Protein AF-A0A7J4R6X8-F1 (afdb_monomer)

Nearest PDB structures (foldseek):
  6pon-assembly1_B-2  TM=8.832E-01  e=8.893E-13  Streptococcus pneumoniae
  8s1u-assembly1_H  TM=9.230E-01  e=6.824E-12  Bacillus subtilis subsp. subtilis str. 168
  5h3x-assembly1_A  TM=8.930E-01  e=1.609E-11  Streptococcus suis
  8aaf-assembly1_a  TM=8.606E-01  e=4.238E-10  Saccharomyces cerevisiae
  3j92-assembly1_u  TM=8.844E-01  e=8.565E-08  Homo sapiens

Radius of gyration: 16.55 Å; Cα contacts (8 Å, |Δi|>4): 343; chains: 1; bounding box: 46×42×45 Å

Solvent-accessible surface area (backbone atoms only — not comparable to full-atom values): 9545 Å² total; per-residue (Å²): 130,85,79,58,50,48,37,67,54,43,59,50,49,33,57,62,55,46,74,50,48,69,17,24,30,70,49,49,39,48,78,41,99,56,30,41,36,37,35,33,41,36,92,98,49,79,63,35,35,39,36,36,36,54,11,24,48,72,51,79,41,78,72,86,71,92,67,63,90,71,71,42,73,65,22,48,51,45,38,75,71,42,49,67,14,32,31,70,43,53,44,59,54,80,58,41,44,32,38,39,38,33,31,38,47,101,90,48,47,34,32,43,37,37,26,26,39,86,89,36,43,42,32,38,25,41,71,86,39,31,21,67,40,47,73,59,77,46,78,56,97,92,50,63,46,42,62,79,34,64,70,73,78,77,86,82,68,87,41,80,88,78,57,50,74,69,62,48,67,75,73,109

pLDDT: mean 92.6, std 7.3, range [51.44, 98.62]

Structure (mmCIF, N/CA/C/O backbone):
data_AF-A0A7J4R6X8-F1
#
_entry.id   AF-A0A7J4R6X8-F1
#
loop_
_atom_site.group_PDB
_atom_site.id
_atom_site.type_symbol
_atom_site.label_atom_id
_atom_site.label_alt_id
_atom_site.label_comp_id
_atom_site.label_asym_id
_atom_site.label_entity_id
_atom_site.label_seq_id
_atom_site.pdbx_PDB_ins_code
_atom_site.Cartn_x
_atom_site.Cartn_y
_atom_site.Cartn_z
_atom_site.occupancy
_atom_site.B_iso_or_equiv
_atom_site.auth_seq_id
_atom_site.auth_comp_id
_atom_site.auth_asym_id
_atom_site.auth_atom_id
_atom_site.pdbx_PDB_model_num
ATOM 1 N N . MET A 1 1 ? 20.363 8.605 5.392 1.00 51.44 1 MET A N 1
ATOM 2 C CA . MET A 1 1 ? 19.242 7.631 5.385 1.00 51.44 1 MET A CA 1
ATOM 3 C C . MET A 1 1 ? 19.029 7.231 3.928 1.00 51.44 1 MET A C 1
ATOM 5 O O . MET A 1 1 ? 18.939 8.146 3.123 1.00 51.44 1 MET A O 1
ATOM 9 N N . ARG A 1 2 ? 19.064 5.937 3.562 1.00 53.69 2 ARG A N 1
ATOM 10 C CA . ARG A 1 2 ? 18.941 5.495 2.151 1.00 53.69 2 ARG A CA 1
ATOM 11 C C . ARG A 1 2 ? 17.658 6.045 1.511 1.00 53.69 2 ARG A C 1
ATOM 13 O O . ARG A 1 2 ? 16.611 6.038 2.155 1.00 53.69 2 ARG A O 1
ATOM 20 N N . GLU A 1 3 ? 17.750 6.520 0.269 1.00 65.44 3 GLU A N 1
ATOM 21 C CA . GLU A 1 3 ? 16.633 7.186 -0.420 1.00 65.44 3 GLU A CA 1
ATOM 22 C C . GLU A 1 3 ? 15.545 6.227 -0.922 1.00 65.44 3 GLU A C 1
ATOM 24 O O . GLU A 1 3 ? 14.393 6.641 -1.052 1.00 65.44 3 GLU A O 1
ATOM 29 N N . GLN A 1 4 ? 15.883 4.961 -1.196 1.00 74.12 4 GLN A N 1
ATOM 30 C CA . GLN A 1 4 ? 14.966 3.984 -1.791 1.00 74.12 4 GLN A CA 1
ATOM 31 C C . GLN A 1 4 ? 15.102 2.613 -1.125 1.00 74.12 4 GLN A C 1
ATOM 33 O O . GLN A 1 4 ? 16.217 2.152 -0.875 1.00 74.12 4 GLN A O 1
ATOM 38 N N . THR A 1 5 ? 13.963 1.968 -0.869 1.00 83.75 5 THR A N 1
ATOM 39 C CA . THR A 1 5 ? 13.884 0.581 -0.398 1.00 83.75 5 THR A CA 1
ATOM 40 C C . THR A 1 5 ? 14.268 -0.381 -1.527 1.00 83.75 5 THR A C 1
ATOM 42 O O . THR A 1 5 ? 13.786 -0.237 -2.644 1.00 83.75 5 THR A O 1
ATOM 45 N N . SER A 1 6 ? 15.131 -1.357 -1.261 1.00 91.69 6 SER A N 1
ATOM 46 C CA . SER A 1 6 ? 15.496 -2.448 -2.182 1.00 91.69 6 SER A CA 1
ATOM 47 C C . SER A 1 6 ? 14.491 -3.607 -2.130 1.00 91.69 6 SER A C 1
ATOM 49 O O . SER A 1 6 ? 13.774 -3.758 -1.143 1.00 91.69 6 SER A O 1
ATOM 51 N N . SER A 1 7 ? 14.459 -4.481 -3.142 1.00 91.62 7 SER A N 1
ATOM 52 C CA . SER A 1 7 ? 13.575 -5.664 -3.142 1.00 91.62 7 SER A CA 1
ATOM 53 C C . SER A 1 7 ? 13.810 -6.601 -1.947 1.00 91.62 7 SER A C 1
ATOM 55 O O . SER A 1 7 ? 12.864 -7.192 -1.429 1.00 91.62 7 SER A O 1
ATOM 57 N N . PHE A 1 8 ? 15.050 -6.689 -1.452 1.00 92.38 8 PHE A N 1
ATOM 58 C CA . PHE A 1 8 ? 15.391 -7.431 -0.233 1.00 92.38 8 PHE A CA 1
ATOM 59 C C . PHE A 1 8 ? 14.774 -6.803 1.021 1.00 92.38 8 PHE A C 1
ATOM 61 O O . PHE A 1 8 ? 14.229 -7.508 1.874 1.00 92.38 8 PHE A O 1
ATOM 68 N N . GLU A 1 9 ? 14.838 -5.476 1.132 1.00 93.06 9 GLU A N 1
ATOM 69 C CA . GLU A 1 9 ? 14.200 -4.751 2.230 1.00 93.06 9 GLU A CA 1
ATOM 70 C C . GLU A 1 9 ? 12.677 -4.896 2.155 1.00 93.06 9 GLU A C 1
ATOM 72 O O . GLU A 1 9 ? 12.063 -5.150 3.186 1.00 93.06 9 GLU A O 1
ATOM 77 N N . VAL A 1 10 ? 12.074 -4.866 0.958 1.00 94.75 10 VAL A N 1
ATOM 78 C CA . VAL A 1 10 ? 10.640 -5.165 0.780 1.00 94.75 10 VAL A CA 1
ATOM 79 C C . VAL A 1 10 ? 10.303 -6.561 1.300 1.00 94.75 10 VAL A C 1
ATOM 81 O O . VAL A 1 10 ? 9.388 -6.691 2.110 1.00 94.75 10 VAL A O 1
ATOM 84 N N . ALA A 1 11 ? 11.066 -7.593 0.932 1.00 94.62 11 ALA A N 1
ATOM 85 C CA . ALA A 1 11 ? 10.854 -8.953 1.434 1.00 94.62 11 ALA A CA 1
ATOM 86 C C . ALA A 1 11 ? 10.947 -9.039 2.970 1.00 94.62 11 ALA A C 1
ATOM 88 O O . ALA A 1 11 ? 10.232 -9.814 3.613 1.00 94.62 11 ALA A O 1
ATOM 89 N N . ARG A 1 12 ? 11.819 -8.236 3.596 1.00 95.25 12 ARG A N 1
ATOM 90 C CA . ARG A 1 12 ? 11.875 -8.131 5.058 1.00 95.25 12 ARG A CA 1
ATOM 91 C C . ARG A 1 12 ? 10.653 -7.409 5.622 1.00 95.25 12 ARG A C 1
ATOM 93 O O . ARG A 1 12 ? 10.051 -7.920 6.563 1.00 95.25 12 ARG A O 1
ATOM 100 N N . THR A 1 13 ? 10.251 -6.294 5.023 1.00 95.69 13 THR A N 1
ATOM 101 C CA . THR A 1 13 ? 9.069 -5.539 5.440 1.00 95.69 13 THR A CA 1
ATOM 102 C C . THR A 1 13 ? 7.789 -6.364 5.326 1.00 95.69 13 THR A C 1
ATOM 104 O O . THR A 1 13 ? 6.948 -6.281 6.212 1.00 95.69 13 THR A O 1
ATOM 107 N N . VAL A 1 14 ? 7.648 -7.220 4.309 1.00 96.62 14 VAL A N 1
ATOM 108 C CA . VAL A 1 14 ? 6.524 -8.168 4.201 1.00 96.62 14 VAL A CA 1
ATOM 109 C C . VAL A 1 14 ? 6.441 -9.068 5.436 1.00 96.62 14 VAL A C 1
ATOM 111 O O . VAL A 1 14 ? 5.366 -9.213 6.012 1.00 96.62 14 VAL A O 1
ATOM 114 N N . ARG A 1 15 ? 7.570 -9.626 5.895 1.00 95.94 15 ARG A N 1
ATOM 115 C CA . ARG A 1 15 ? 7.603 -10.463 7.108 1.00 95.94 15 ARG A CA 1
ATOM 116 C C . ARG A 1 15 ? 7.193 -9.684 8.357 1.00 95.94 15 ARG A C 1
ATOM 118 O O . ARG A 1 15 ? 6.367 -10.166 9.122 1.00 95.94 15 ARG A O 1
ATOM 125 N N . GLU A 1 16 ? 7.721 -8.476 8.528 1.00 95.25 16 GLU A N 1
ATOM 126 C CA . GLU A 1 16 ? 7.416 -7.617 9.683 1.00 95.25 16 GLU A CA 1
ATOM 127 C C . GLU A 1 16 ? 5.950 -7.169 9.698 1.00 95.25 16 GLU A C 1
ATOM 129 O O . GLU A 1 16 ? 5.279 -7.225 10.727 1.00 95.25 16 GLU A O 1
ATOM 134 N N . LEU A 1 17 ? 5.410 -6.774 8.544 1.00 96.06 17 LEU A N 1
ATOM 135 C CA . LEU A 1 17 ? 3.998 -6.423 8.419 1.00 96.06 17 LEU A CA 1
ATOM 136 C C . LEU A 1 17 ? 3.090 -7.647 8.594 1.00 96.06 17 LEU A C 1
ATOM 138 O O . LEU A 1 17 ? 1.971 -7.492 9.079 1.00 96.06 17 LEU A O 1
ATOM 142 N N . GLY A 1 18 ? 3.563 -8.858 8.293 1.00 96.44 18 GLY A N 1
ATOM 143 C CA . GLY A 1 18 ? 2.845 -10.108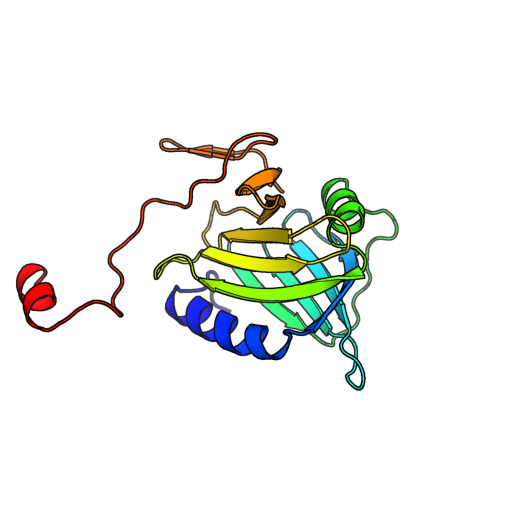 8.556 1.00 96.44 18 GLY A CA 1
ATOM 144 C C . GLY A 1 18 ? 2.430 -10.276 10.024 1.00 96.44 18 GLY A C 1
ATOM 145 O O . GLY A 1 18 ? 1.330 -10.749 10.308 1.00 96.44 18 GLY A O 1
ATOM 146 N N . GLU A 1 19 ? 3.225 -9.781 10.975 1.00 94.38 19 GLU A N 1
ATOM 147 C CA . GLU A 1 19 ? 2.889 -9.814 12.409 1.00 94.38 19 GLU A CA 1
ATOM 148 C C . GLU A 1 19 ? 1.650 -8.962 12.750 1.00 94.38 19 GLU A C 1
ATOM 150 O O . GLU A 1 19 ? 0.942 -9.192 13.744 1.00 94.38 19 GLU A O 1
ATOM 155 N N . MET A 1 20 ? 1.332 -7.985 11.896 1.00 94.94 20 MET A N 1
ATOM 156 C CA . MET A 1 20 ? 0.168 -7.118 12.044 1.00 94.94 20 MET A CA 1
ATOM 157 C C . MET A 1 20 ? -1.120 -7.735 11.504 1.00 94.94 20 MET A C 1
ATOM 159 O O . MET A 1 20 ? -2.184 -7.156 11.747 1.00 94.94 20 MET A O 1
ATOM 163 N N . VAL A 1 21 ? -1.078 -8.885 10.824 1.00 97.25 21 VAL A N 1
ATOM 164 C CA . VAL A 1 21 ? -2.286 -9.575 10.344 1.00 97.25 21 VAL A CA 1
ATOM 165 C C . VAL A 1 21 ? -3.290 -9.750 11.491 1.00 97.25 21 VAL A C 1
ATOM 167 O O . VAL A 1 21 ? -2.941 -10.034 12.644 1.00 97.25 21 VAL A O 1
ATOM 170 N N . GLY A 1 22 ? -4.559 -9.475 11.190 1.00 97.06 22 GLY A N 1
ATOM 171 C CA . GLY A 1 22 ? -5.658 -9.385 12.150 1.00 97.06 22 GLY A CA 1
ATOM 172 C C . GLY A 1 22 ? -5.885 -7.992 12.749 1.00 97.06 22 GLY A C 1
ATOM 173 O O . GLY A 1 22 ? -6.897 -7.788 13.426 1.00 97.06 22 GLY A O 1
ATOM 174 N N . SER A 1 23 ? -4.999 -7.025 12.493 1.00 97.75 23 SER A N 1
ATOM 175 C CA . SER A 1 23 ? -5.238 -5.615 12.830 1.00 97.75 23 SER A CA 1
ATOM 176 C C . SER A 1 23 ? -6.407 -5.044 12.029 1.00 97.75 23 SER A C 1
ATOM 178 O O . SER A 1 23 ? -6.739 -5.529 10.953 1.00 97.75 23 SER A O 1
ATOM 180 N N . ARG A 1 24 ? -7.019 -3.972 12.529 1.00 97.81 24 ARG A N 1
ATOM 181 C CA . ARG A 1 24 ? -8.053 -3.205 11.827 1.00 97.81 24 ARG A CA 1
ATOM 182 C C . ARG A 1 24 ? -7.588 -1.793 11.532 1.00 97.81 24 ARG A C 1
ATOM 184 O O . ARG A 1 24 ? -6.984 -1.160 12.399 1.00 97.81 24 ARG A O 1
ATOM 191 N N . VAL A 1 25 ? -7.927 -1.290 10.350 1.00 97.88 25 VAL A N 1
ATOM 192 C CA . VAL A 1 25 ? -7.708 0.114 9.981 1.00 97.88 25 VAL A CA 1
ATOM 193 C C . VAL A 1 25 ? -8.737 0.973 10.716 1.00 97.88 25 VAL A C 1
ATOM 195 O O . VAL A 1 25 ? -9.941 0.804 10.548 1.00 97.88 25 VAL A O 1
ATOM 198 N N . ARG A 1 26 ? -8.289 1.907 11.552 1.00 95.75 26 ARG A N 1
ATOM 199 C CA . ARG A 1 26 ? -9.167 2.813 12.313 1.00 95.75 26 ARG A CA 1
ATOM 200 C C . ARG A 1 26 ? -9.325 4.162 11.652 1.00 95.75 26 ARG A C 1
ATOM 202 O O . ARG A 1 26 ? -10.427 4.699 11.608 1.00 95.75 26 ARG A O 1
ATOM 209 N N . LYS A 1 27 ? -8.219 4.725 11.178 1.00 94.69 27 LYS A N 1
ATOM 210 C CA . LYS A 1 27 ? -8.186 6.039 10.539 1.00 94.69 27 LYS A CA 1
ATOM 211 C C . LYS A 1 27 ? -7.179 6.023 9.400 1.00 94.69 27 LYS A C 1
ATOM 213 O O . LYS A 1 27 ? -6.156 5.350 9.490 1.00 94.69 27 LYS A O 1
ATOM 218 N N . SER A 1 28 ? -7.467 6.805 8.369 1.00 97.00 28 SER A N 1
ATOM 219 C CA . SER A 1 28 ? -6.564 7.044 7.245 1.00 97.00 28 SER A CA 1
ATOM 220 C C . SER A 1 28 ? -6.322 8.541 7.111 1.00 97.00 28 SER A C 1
ATOM 222 O O . SER A 1 28 ? -7.258 9.344 7.232 1.00 97.00 28 SER A O 1
ATOM 224 N N . TYR A 1 29 ? -5.069 8.909 6.877 1.00 96.44 29 TYR A N 1
ATOM 225 C CA . TYR A 1 29 ? -4.617 10.289 6.756 1.00 96.44 29 TYR A CA 1
ATOM 226 C C . TYR A 1 29 ? -3.658 10.444 5.583 1.00 96.44 29 TYR A C 1
ATOM 228 O O . TYR A 1 29 ? -3.006 9.483 5.175 1.00 96.44 29 TYR A O 1
ATOM 236 N N . GLN A 1 30 ? -3.540 11.679 5.104 1.00 95.69 30 GLN A N 1
ATOM 237 C CA . GLN A 1 30 ? -2.518 12.088 4.152 1.00 95.69 30 GLN A CA 1
ATOM 238 C C . GLN A 1 30 ? -1.891 13.403 4.641 1.00 95.69 30 GLN A C 1
ATOM 240 O O . GLN A 1 30 ? -2.331 14.473 4.229 1.00 95.69 30 GLN A O 1
ATOM 245 N N . PRO A 1 31 ? -0.935 13.358 5.589 1.00 93.81 31 PRO A N 1
ATOM 246 C CA . PRO A 1 31 ? -0.297 14.565 6.127 1.00 93.81 31 PRO A CA 1
ATOM 247 C C . PRO A 1 31 ? 0.576 15.305 5.104 1.00 93.81 31 PRO A C 1
ATOM 249 O O . PRO A 1 31 ? 0.879 16.476 5.291 1.00 93.81 31 PRO A O 1
ATOM 252 N N . HIS A 1 32 ? 0.982 14.629 4.030 1.00 93.81 32 HIS A N 1
ATOM 253 C CA . HIS A 1 32 ? 1.758 15.190 2.931 1.00 93.81 32 HIS A CA 1
ATOM 254 C C . HIS A 1 32 ? 1.302 14.547 1.619 1.00 93.81 32 HIS A C 1
ATOM 256 O O . HIS A 1 32 ? 0.838 13.406 1.634 1.00 93.81 32 HIS A O 1
ATOM 262 N N . TYR A 1 33 ? 1.454 15.228 0.479 1.00 91.12 33 TYR A N 1
ATOM 263 C CA . TYR A 1 33 ? 0.929 14.739 -0.805 1.00 91.12 33 TYR A CA 1
ATOM 264 C C . TYR A 1 33 ? 1.475 13.349 -1.194 1.00 91.12 33 TYR A C 1
ATOM 266 O O . TYR A 1 33 ? 0.758 12.554 -1.790 1.00 91.12 33 TYR A O 1
ATOM 274 N N . GLU A 1 34 ? 2.693 13.004 -0.767 1.00 93.81 34 GLU A N 1
ATOM 275 C CA . GLU A 1 34 ? 3.304 11.678 -0.986 1.00 93.81 34 GLU A CA 1
ATOM 276 C C . GLU A 1 34 ? 3.106 10.673 0.154 1.00 93.81 34 GLU A C 1
ATOM 278 O O . GLU A 1 34 ? 3.560 9.535 0.042 1.00 93.81 34 GLU A O 1
ATOM 283 N N . GLN A 1 35 ? 2.519 11.077 1.280 1.00 95.50 35 GLN A N 1
ATOM 284 C CA . GLN A 1 35 ? 2.535 10.279 2.503 1.00 95.50 35 GLN A CA 1
ATOM 285 C C . GLN A 1 35 ? 1.132 9.873 2.923 1.00 95.50 35 GLN A C 1
ATOM 287 O O . GLN A 1 35 ? 0.310 10.726 3.240 1.00 95.50 35 GLN A O 1
ATOM 292 N N . ILE A 1 36 ? 0.899 8.569 3.028 1.00 97.56 36 ILE A N 1
ATOM 293 C CA . ILE A 1 36 ? -0.313 7.988 3.603 1.00 97.56 36 ILE A CA 1
ATOM 294 C C . ILE A 1 36 ? 0.005 7.428 4.984 1.00 97.56 36 ILE A C 1
ATOM 296 O O . ILE A 1 36 ? 1.057 6.829 5.204 1.00 97.56 36 ILE A O 1
ATOM 300 N N . VAL A 1 37 ? -0.915 7.623 5.925 1.00 97.50 37 VAL A N 1
ATOM 301 C CA . VAL A 1 37 ? -0.842 7.016 7.254 1.00 97.50 37 VAL A CA 1
ATOM 302 C C . VAL A 1 37 ? -2.122 6.242 7.519 1.00 97.50 37 VAL A C 1
ATOM 304 O O . VAL A 1 37 ? -3.212 6.818 7.508 1.00 97.50 37 VAL A O 1
ATOM 307 N N . LEU A 1 38 ? -1.988 4.944 7.778 1.00 97.62 38 LEU A N 1
ATOM 308 C CA . LEU A 1 38 ? -3.064 4.081 8.250 1.00 97.62 38 LEU A CA 1
ATOM 309 C C . LEU A 1 38 ? -2.858 3.809 9.737 1.00 97.62 38 LEU A C 1
ATOM 311 O O . LEU A 1 38 ? -1.885 3.174 10.135 1.00 97.62 38 LEU A O 1
ATOM 315 N N . ARG A 1 39 ? -3.786 4.274 10.571 1.00 96.56 39 ARG A N 1
ATOM 316 C CA . ARG A 1 39 ? -3.792 3.946 11.996 1.00 96.56 39 ARG A CA 1
ATOM 317 C C . ARG A 1 39 ? -4.397 2.566 12.186 1.00 96.56 39 ARG A C 1
ATOM 319 O O . ARG A 1 39 ? -5.599 2.391 11.985 1.00 96.56 39 ARG A O 1
ATOM 326 N N . MET A 1 40 ? -3.573 1.615 12.593 1.00 97.00 40 MET A N 1
ATOM 327 C CA . MET A 1 40 ? -3.915 0.210 12.775 1.00 97.00 40 MET A CA 1
ATOM 328 C C . MET A 1 40 ? -4.117 -0.105 14.259 1.00 97.00 40 MET A C 1
ATOM 330 O O . MET A 1 40 ? -3.369 0.373 15.113 1.00 97.00 40 MET A O 1
ATOM 334 N N . SER A 1 41 ? -5.110 -0.937 14.572 1.00 96.38 41 SER A N 1
ATOM 335 C CA . SER A 1 41 ? -5.358 -1.431 15.934 1.00 96.38 41 SER A CA 1
ATOM 336 C C . SER A 1 41 ? -5.487 -2.949 15.957 1.00 96.38 41 SER A C 1
ATOM 338 O O . SER A 1 41 ? -6.248 -3.498 15.156 1.00 96.38 41 SER A O 1
ATOM 340 N N . LYS A 1 42 ? -4.854 -3.616 16.920 1.00 95.12 42 LYS A N 1
ATOM 341 C CA . LYS A 1 42 ? -4.995 -5.058 17.173 1.00 95.12 42 LYS A CA 1
ATOM 342 C C . LYS A 1 42 ? -5.394 -5.255 18.634 1.00 95.12 42 LYS A C 1
ATOM 344 O O . LYS A 1 42 ? -4.901 -4.544 19.503 1.00 95.12 42 LYS A O 1
ATOM 349 N N . LYS A 1 43 ? -6.343 -6.158 18.908 1.00 92.81 43 LYS A N 1
ATOM 350 C CA . LYS A 1 43 ? -6.863 -6.371 20.272 1.00 92.81 43 LYS A CA 1
ATOM 351 C C . LYS A 1 43 ? -5.703 -6.721 21.213 1.00 92.81 43 LYS A C 1
ATOM 353 O O . LYS A 1 43 ? -4.897 -7.578 20.873 1.00 92.81 43 LYS A O 1
ATOM 358 N N . GLY A 1 44 ? -5.638 -6.057 22.367 1.00 92.19 44 GLY A N 1
ATOM 359 C CA . GLY A 1 44 ? -4.588 -6.276 23.368 1.00 92.19 44 GLY A CA 1
ATOM 360 C C . GLY A 1 44 ? -3.237 -5.628 23.048 1.00 92.19 44 GLY A C 1
ATOM 361 O O . GLY A 1 44 ? -2.319 -5.758 23.847 1.00 92.19 44 GLY A O 1
ATOM 362 N N . LEU A 1 45 ? -3.103 -4.916 21.923 1.00 92.00 45 LEU A N 1
ATOM 363 C CA . LEU A 1 45 ? -1.879 -4.207 21.551 1.00 92.00 45 LEU A CA 1
ATOM 364 C C . LEU A 1 45 ? -2.145 -2.706 21.378 1.00 92.00 45 LEU A C 1
ATOM 366 O O . LEU A 1 45 ? -3.237 -2.315 20.955 1.00 92.00 45 LEU A O 1
ATOM 370 N N . PRO A 1 46 ? -1.149 -1.849 21.663 1.00 91.38 46 PRO A N 1
ATOM 371 C CA . PRO A 1 46 ? -1.253 -0.428 21.369 1.00 91.38 46 PRO A CA 1
ATOM 372 C C . PRO A 1 46 ? -1.426 -0.197 19.866 1.00 91.38 46 PRO A C 1
ATOM 374 O O . PRO A 1 46 ? -0.903 -0.942 19.034 1.00 91.38 46 PRO A O 1
ATOM 377 N N . ASN A 1 47 ? -2.120 0.886 19.518 1.00 92.25 47 ASN A N 1
ATOM 378 C CA . ASN A 1 47 ? -2.245 1.301 18.127 1.00 92.25 47 ASN A CA 1
ATOM 379 C C . ASN A 1 47 ? -0.862 1.558 17.506 1.00 92.25 47 ASN A C 1
ATOM 381 O O . ASN A 1 47 ? 0.095 1.969 18.177 1.00 92.25 47 ASN A O 1
ATOM 385 N N . ARG A 1 48 ? -0.771 1.313 16.201 1.00 94.12 48 ARG A N 1
ATOM 386 C CA . ARG A 1 48 ? 0.424 1.553 15.391 1.00 94.12 48 ARG A CA 1
ATOM 387 C C . ARG A 1 48 ? 0.027 2.296 14.131 1.00 94.12 48 ARG A C 1
ATOM 389 O O . ARG A 1 48 ? -0.959 1.944 13.491 1.00 94.12 48 ARG A O 1
ATOM 396 N N . ASP A 1 49 ? 0.811 3.296 13.769 1.00 96.50 49 ASP A N 1
ATOM 397 C CA . ASP A 1 49 ? 0.641 4.008 12.512 1.00 96.50 49 ASP A CA 1
ATOM 398 C C . ASP A 1 49 ? 1.518 3.332 11.454 1.00 96.50 49 ASP A C 1
ATOM 400 O O . ASP A 1 49 ? 2.744 3.318 11.569 1.00 96.50 49 ASP A O 1
ATOM 404 N N . LEU A 1 50 ? 0.887 2.759 10.430 1.00 97.50 50 LEU A N 1
ATOM 405 C CA . LEU A 1 50 ? 1.552 2.292 9.221 1.00 97.50 50 LEU A CA 1
ATOM 406 C C . LEU A 1 50 ? 1.720 3.483 8.282 1.00 97.50 50 LEU A C 1
ATOM 408 O O . LEU A 1 50 ? 0.741 4.063 7.810 1.00 97.50 50 LEU A O 1
ATOM 412 N N . ILE A 1 51 ? 2.966 3.863 8.040 1.00 97.25 51 ILE A N 1
ATOM 413 C CA . ILE A 1 51 ? 3.332 5.034 7.256 1.00 97.25 51 ILE A CA 1
ATOM 414 C C . ILE A 1 51 ? 3.867 4.569 5.915 1.00 97.25 51 ILE A C 1
ATOM 416 O O . ILE A 1 51 ? 4.811 3.787 5.853 1.00 97.25 51 ILE A O 1
ATOM 420 N N . ILE A 1 52 ? 3.285 5.104 4.852 1.00 97.31 52 ILE A N 1
ATOM 421 C CA . ILE A 1 52 ? 3.629 4.795 3.472 1.00 97.31 52 ILE A CA 1
ATOM 422 C C . ILE A 1 52 ? 4.064 6.099 2.818 1.00 97.31 52 ILE A C 1
ATOM 424 O O . ILE A 1 52 ? 3.304 7.065 2.794 1.00 97.31 52 ILE A O 1
ATOM 428 N N . VAL A 1 53 ? 5.287 6.136 2.300 1.00 96.06 53 VAL A N 1
ATOM 429 C CA . VAL A 1 53 ? 5.810 7.257 1.519 1.00 96.06 53 VAL A CA 1
ATOM 430 C C . VAL A 1 53 ? 5.963 6.778 0.086 1.00 96.06 53 VAL A C 1
ATOM 432 O O . VAL A 1 53 ? 6.801 5.914 -0.192 1.00 96.06 53 VAL A O 1
ATOM 435 N N . ARG A 1 54 ? 5.139 7.339 -0.801 1.00 93.62 54 ARG A N 1
ATOM 436 C CA . ARG A 1 54 ? 5.076 7.009 -2.227 1.00 93.62 54 ARG A CA 1
ATOM 437 C C . ARG A 1 54 ? 6.480 6.937 -2.825 1.00 93.62 54 ARG A C 1
ATOM 439 O O . ARG A 1 54 ? 7.277 7.857 -2.647 1.00 93.62 54 ARG A O 1
ATOM 446 N N . GLY A 1 55 ? 6.772 5.828 -3.500 1.00 93.31 55 GLY A N 1
ATOM 447 C CA . GLY A 1 55 ? 8.021 5.618 -4.225 1.00 93.31 55 GLY A CA 1
ATOM 448 C C . GLY A 1 55 ? 9.290 5.493 -3.382 1.00 93.31 55 GLY A C 1
ATOM 449 O O . GLY A 1 55 ? 10.381 5.414 -3.942 1.00 93.31 55 GLY A O 1
ATOM 450 N N . LYS A 1 56 ? 9.176 5.492 -2.046 1.00 94.38 56 LYS A N 1
ATOM 451 C CA . LYS A 1 56 ? 10.340 5.544 -1.151 1.00 94.38 56 LYS A CA 1
ATOM 452 C C . LYS A 1 56 ? 10.371 4.398 -0.156 1.00 94.38 56 LYS A C 1
ATOM 454 O O . LYS A 1 56 ? 11.318 3.624 -0.187 1.00 94.38 56 LYS A O 1
ATOM 459 N N . ARG A 1 57 ? 9.391 4.327 0.756 1.00 94.00 57 ARG A N 1
ATOM 460 C CA . ARG A 1 57 ? 9.421 3.399 1.904 1.00 94.00 57 ARG A CA 1
ATOM 461 C C . ARG A 1 57 ? 8.058 3.180 2.554 1.00 94.00 57 ARG A C 1
ATOM 463 O O . ARG A 1 57 ? 7.169 4.026 2.458 1.00 94.00 57 ARG A O 1
ATOM 470 N N . ILE A 1 58 ? 7.961 2.108 3.333 1.00 96.31 58 ILE A N 1
ATOM 471 C CA . ILE A 1 58 ? 6.846 1.800 4.231 1.00 96.31 58 ILE A CA 1
ATOM 472 C C . ILE A 1 58 ? 7.389 1.320 5.581 1.00 96.31 58 ILE A C 1
ATOM 474 O O . ILE A 1 58 ? 8.380 0.598 5.617 1.00 96.31 58 ILE A O 1
ATOM 478 N N . TYR A 1 59 ? 6.799 1.769 6.691 1.00 94.88 59 TYR A N 1
ATOM 479 C CA . TYR A 1 59 ? 7.229 1.387 8.042 1.00 94.88 59 TYR A CA 1
ATOM 480 C C . TYR A 1 59 ? 6.154 1.667 9.098 1.00 94.88 59 TYR A C 1
ATOM 482 O O . TYR A 1 59 ? 5.270 2.502 8.903 1.00 94.88 59 TYR A O 1
ATOM 490 N N . CYS A 1 60 ? 6.267 1.017 10.254 1.00 94.56 60 CYS A N 1
ATOM 491 C CA . CYS A 1 60 ? 5.392 1.246 11.402 1.00 94.56 60 CYS A CA 1
ATOM 492 C C . CYS A 1 60 ? 5.990 2.260 12.381 1.00 94.56 60 CYS A C 1
ATOM 494 O O . CYS A 1 60 ? 7.200 2.313 12.594 1.00 94.56 60 CYS A O 1
ATOM 496 N N . SER A 1 61 ? 5.141 3.058 13.023 1.00 93.81 61 SER A N 1
ATOM 497 C CA . SER A 1 61 ? 5.552 3.990 14.071 1.00 93.81 61 SER A CA 1
ATOM 498 C C . SER A 1 61 ? 4.547 4.030 15.217 1.00 93.81 61 SER A C 1
ATOM 500 O O . SER A 1 61 ? 3.340 3.909 15.022 1.00 93.81 61 SER A O 1
ATOM 502 N N . SER A 1 62 ? 5.066 4.215 16.428 1.00 90.56 62 SER A N 1
ATOM 503 C CA . SER A 1 62 ? 4.308 4.514 17.647 1.00 90.56 62 SER A CA 1
ATOM 504 C C . SER A 1 62 ? 4.368 5.994 18.032 1.00 90.56 62 SER A C 1
ATOM 506 O O . SER A 1 62 ? 3.779 6.386 19.034 1.00 90.56 62 SER A O 1
ATOM 508 N N . ARG A 1 63 ? 5.106 6.814 17.272 1.00 88.31 63 ARG A N 1
ATOM 509 C CA . ARG A 1 63 ? 5.256 8.242 17.559 1.00 88.31 63 ARG A CA 1
ATOM 510 C C . ARG A 1 63 ? 3.953 8.960 17.267 1.00 88.31 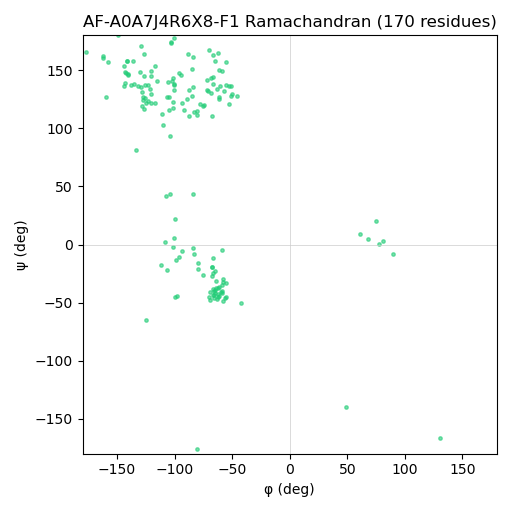63 ARG A C 1
ATOM 512 O O . ARG A 1 63 ? 3.420 8.814 16.166 1.00 88.31 63 ARG A O 1
ATOM 519 N N . ASP A 1 64 ? 3.515 9.785 18.208 1.00 82.81 64 ASP A N 1
ATOM 520 C CA . ASP A 1 64 ? 2.419 10.698 17.940 1.00 82.81 64 ASP A CA 1
ATOM 521 C C . ASP A 1 64 ? 2.853 11.769 16.932 1.00 82.81 64 ASP A C 1
ATOM 523 O O . ASP A 1 64 ? 4.017 12.191 16.892 1.00 82.81 64 ASP A O 1
ATOM 527 N N . ARG A 1 65 ? 1.930 12.147 16.053 1.00 82.94 65 ARG A N 1
ATOM 528 C CA . ARG A 1 65 ? 2.161 13.106 14.972 1.00 82.94 65 ARG A CA 1
ATOM 529 C C . ARG A 1 65 ? 0.898 13.936 14.782 1.00 82.94 65 ARG A C 1
ATOM 531 O O . ARG A 1 65 ? -0.187 13.350 14.720 1.00 82.94 65 ARG A O 1
ATOM 538 N N . PRO A 1 66 ? 1.018 15.261 14.604 1.00 85.44 66 PRO A N 1
ATOM 539 C CA . PRO A 1 66 ? -0.129 16.072 14.235 1.00 85.44 66 PRO A CA 1
ATOM 540 C C . PRO A 1 66 ? -0.652 15.594 12.876 1.00 85.44 66 PRO A C 1
ATOM 542 O O . PRO A 1 66 ? 0.097 15.489 11.903 1.00 85.44 66 PRO A O 1
ATOM 545 N N . MET A 1 67 ? -1.939 15.263 12.827 1.00 91.19 67 MET A N 1
ATOM 546 C CA . MET A 1 67 ? -2.621 14.870 11.597 1.00 91.19 67 MET A CA 1
ATOM 547 C C . MET A 1 67 ? -3.436 16.053 11.076 1.00 91.19 67 MET A C 1
ATOM 549 O O . MET A 1 67 ? -4.015 16.780 11.886 1.00 91.19 67 MET A O 1
ATOM 553 N N . PRO A 1 68 ? -3.528 16.246 9.749 1.00 88.25 68 PRO A N 1
ATOM 554 C CA . PRO A 1 68 ? -4.319 17.332 9.194 1.00 88.25 68 PRO A CA 1
ATOM 555 C C . PRO A 1 68 ? -5.791 17.176 9.612 1.00 88.25 68 PRO A C 1
ATOM 557 O O . PRO A 1 68 ? -6.323 16.058 9.554 1.00 88.25 68 PRO A O 1
ATOM 560 N N . PRO A 1 69 ? -6.463 18.269 10.020 1.00 83.19 69 PRO A N 1
ATOM 561 C CA . PRO A 1 69 ? -7.861 18.214 10.441 1.00 83.19 69 PRO A CA 1
ATOM 562 C C . PRO A 1 69 ? -8.780 17.864 9.264 1.00 83.19 69 PRO A C 1
ATOM 564 O O . PRO A 1 69 ? -9.693 17.049 9.406 1.00 83.19 69 PRO A O 1
ATOM 567 N N . ASN A 1 70 ? -8.478 18.404 8.080 1.00 87.88 70 ASN A N 1
ATOM 568 C CA . ASN A 1 70 ? -9.231 18.157 6.857 1.00 87.88 70 ASN A CA 1
ATOM 569 C C . ASN A 1 70 ? -8.605 16.997 6.068 1.00 87.88 70 ASN A C 1
ATOM 571 O O . ASN A 1 70 ? -7.423 17.062 5.718 1.00 87.88 70 ASN A O 1
ATOM 575 N N . PRO A 1 71 ? -9.356 15.919 5.781 1.00 88.69 71 PRO A N 1
ATOM 576 C CA . PRO A 1 71 ? -8.843 14.823 4.973 1.00 88.69 71 PRO A CA 1
ATOM 577 C C . PRO A 1 71 ? -8.721 15.223 3.503 1.00 88.69 71 PRO A C 1
ATOM 579 O O . PRO A 1 71 ? -9.609 15.857 2.941 1.00 88.69 71 PRO A O 1
ATOM 582 N N . SER A 1 72 ? -7.657 14.763 2.851 1.00 93.75 72 SER A N 1
ATOM 583 C CA . SER A 1 72 ? -7.567 14.791 1.393 1.00 93.75 72 SER A CA 1
ATOM 584 C C . SER A 1 72 ? -8.595 13.853 0.748 1.00 93.75 72 SER A C 1
ATOM 586 O O . SER A 1 72 ? -9.082 12.907 1.378 1.00 93.75 72 SER A O 1
ATOM 588 N N . GLN A 1 73 ? -8.857 14.041 -0.547 1.00 94.31 73 GLN A N 1
ATOM 589 C CA . GLN A 1 73 ? -9.748 13.168 -1.316 1.00 94.31 73 GLN A CA 1
ATOM 590 C C . GLN A 1 73 ? -9.323 11.691 -1.242 1.00 94.31 73 GLN A C 1
ATOM 592 O O . GLN A 1 73 ? -10.155 10.822 -0.980 1.00 94.31 73 GLN A O 1
ATOM 597 N N . PHE A 1 74 ? -8.027 11.401 -1.404 1.00 96.50 74 PHE A N 1
ATOM 598 C CA . PHE A 1 74 ? -7.520 10.031 -1.318 1.00 96.50 74 PHE A CA 1
ATOM 599 C C . PHE A 1 74 ? -7.692 9.451 0.092 1.00 96.50 74 PHE A C 1
ATOM 601 O O . PHE A 1 74 ? -8.161 8.324 0.242 1.00 96.50 74 PHE A O 1
ATOM 608 N N . ALA A 1 75 ? -7.416 10.233 1.144 1.00 96.31 75 ALA A N 1
ATOM 609 C CA . ALA A 1 75 ? -7.644 9.797 2.520 1.00 96.31 75 ALA A CA 1
ATOM 610 C C . ALA A 1 75 ? -9.129 9.508 2.796 1.00 96.31 75 ALA A C 1
ATOM 612 O O . ALA A 1 75 ? -9.435 8.548 3.503 1.00 96.31 75 ALA A O 1
ATOM 613 N N . MET A 1 76 ? -10.059 10.286 2.230 1.00 96.94 76 MET A N 1
ATOM 614 C CA . MET A 1 76 ? -11.495 10.003 2.344 1.00 96.94 76 MET A CA 1
ATOM 615 C C . MET A 1 76 ? -11.894 8.705 1.639 1.00 96.94 76 MET A C 1
ATOM 617 O O . MET A 1 76 ? -12.689 7.939 2.182 1.00 96.94 76 MET A O 1
ATOM 621 N N . ILE A 1 77 ? -11.325 8.424 0.465 1.00 97.25 77 ILE A N 1
ATOM 622 C CA . ILE A 1 77 ? -11.560 7.165 -0.255 1.00 97.25 77 ILE A CA 1
ATOM 623 C C . ILE A 1 77 ? -11.051 5.984 0.578 1.00 97.25 77 ILE A C 1
ATOM 625 O O . ILE A 1 77 ? -11.802 5.041 0.820 1.00 97.25 77 ILE A O 1
ATOM 629 N N . LEU A 1 78 ? -9.836 6.070 1.129 1.00 97.50 78 LEU A N 1
ATOM 630 C CA . LEU A 1 78 ? -9.326 5.045 2.042 1.00 97.50 78 LEU A CA 1
ATOM 631 C C . LEU A 1 78 ? -10.229 4.869 3.270 1.00 97.50 78 LEU A C 1
ATOM 633 O O . LEU A 1 78 ? -10.495 3.740 3.661 1.00 97.50 78 LEU A O 1
ATOM 637 N N . ARG A 1 79 ? -10.765 5.947 3.857 1.00 95.88 79 ARG A N 1
ATOM 638 C CA . ARG A 1 79 ? -11.725 5.839 4.973 1.00 95.88 79 ARG A CA 1
ATOM 639 C C . ARG A 1 79 ? -13.009 5.120 4.564 1.00 95.88 79 ARG A C 1
ATOM 641 O O . ARG A 1 79 ? -13.491 4.287 5.324 1.00 95.88 79 ARG A O 1
ATOM 648 N N . LYS A 1 80 ? -13.550 5.421 3.380 1.00 95.69 80 LYS A N 1
ATOM 649 C CA . LYS A 1 80 ? -14.779 4.802 2.856 1.00 95.69 80 LYS A CA 1
ATOM 650 C C . LYS A 1 80 ? -14.622 3.298 2.609 1.00 95.69 80 LYS A C 1
ATOM 652 O O . LYS A 1 80 ? -15.582 2.557 2.819 1.00 95.69 80 LYS A O 1
ATOM 657 N N . HIS A 1 81 ? -13.452 2.881 2.131 1.00 95.88 81 HIS A N 1
ATOM 658 C CA . HIS A 1 81 ? -13.199 1.515 1.669 1.00 95.88 81 HIS A CA 1
ATOM 659 C C . HIS A 1 81 ? -12.482 0.650 2.707 1.00 95.88 81 HIS A C 1
ATOM 661 O O . HIS A 1 81 ? -12.897 -0.470 2.968 1.00 95.88 81 HIS A O 1
ATOM 667 N N . LEU A 1 82 ? -11.442 1.180 3.350 1.00 97.06 82 LEU A N 1
ATOM 668 C CA . LEU A 1 82 ? -10.639 0.449 4.329 1.00 97.06 82 LEU A CA 1
ATOM 669 C C . LEU A 1 82 ? -11.082 0.698 5.773 1.00 97.06 82 LEU A C 1
ATOM 671 O O . LEU A 1 82 ? -10.638 -0.015 6.667 1.00 97.06 82 LEU A O 1
ATOM 675 N N . GLY A 1 83 ? -11.957 1.671 6.042 1.00 96.38 83 GLY A N 1
ATOM 676 C CA . GLY A 1 83 ? -12.433 1.975 7.393 1.00 96.38 83 GLY A CA 1
ATOM 677 C C . GLY A 1 83 ? -12.984 0.740 8.113 1.00 96.38 83 GLY A C 1
ATOM 678 O O . GLY A 1 83 ? -13.921 0.101 7.647 1.00 96.38 83 GLY A O 1
ATOM 679 N N . ASN A 1 84 ? -12.388 0.404 9.260 1.00 96.31 84 ASN A N 1
ATOM 680 C CA . ASN A 1 84 ? -12.676 -0.786 10.067 1.00 96.31 84 ASN A CA 1
ATOM 681 C C . ASN A 1 84 ? -12.430 -2.142 9.369 1.00 96.31 84 ASN A C 1
ATOM 683 O O . ASN A 1 84 ? -12.759 -3.185 9.939 1.00 96.31 84 ASN A O 1
ATOM 687 N N . SER A 1 85 ? -11.815 -2.147 8.185 1.00 97.88 85 SER A N 1
ATOM 688 C CA . SER A 1 85 ? -11.421 -3.373 7.491 1.00 97.88 85 SER A CA 1
ATOM 689 C C . SER A 1 85 ? -10.324 -4.093 8.262 1.00 97.88 85 SER A C 1
ATOM 691 O O . SER A 1 85 ? -9.451 -3.463 8.875 1.00 97.88 85 SER A O 1
ATOM 693 N N . ARG A 1 86 ? -10.375 -5.424 8.244 1.00 98.25 86 ARG A N 1
ATOM 694 C CA . ARG A 1 86 ? -9.359 -6.289 8.837 1.00 98.25 86 ARG A CA 1
ATOM 695 C C . ARG A 1 86 ? -8.235 -6.475 7.831 1.00 98.25 86 ARG A C 1
ATOM 697 O O . ARG A 1 86 ? -8.477 -6.846 6.695 1.00 98.25 86 ARG A O 1
ATOM 704 N N . PHE A 1 87 ? -7.012 -6.220 8.262 1.00 98.50 87 PHE A N 1
ATOM 705 C CA . PHE A 1 87 ? -5.807 -6.521 7.507 1.00 98.50 87 PHE A CA 1
ATOM 706 C C . PHE A 1 87 ? -5.548 -8.027 7.563 1.00 98.50 87 PHE A C 1
ATOM 708 O O . PHE A 1 87 ? -5.405 -8.585 8.657 1.00 98.50 87 PHE A O 1
ATOM 715 N N . ILE A 1 88 ? -5.544 -8.680 6.405 1.00 98.38 88 ILE A N 1
ATOM 716 C CA . ILE A 1 88 ? -5.523 -10.143 6.287 1.00 98.38 88 ILE A CA 1
ATOM 717 C C . ILE A 1 88 ? -4.225 -10.695 5.720 1.00 98.38 88 ILE A C 1
ATOM 719 O O . ILE A 1 88 ? -3.953 -11.877 5.904 1.00 98.38 88 ILE A O 1
ATOM 723 N N . GLY A 1 89 ? -3.409 -9.867 5.075 1.00 98.19 89 GLY A N 1
ATOM 724 C CA . GLY A 1 89 ? -2.177 -10.351 4.483 1.00 98.19 89 GLY A CA 1
ATOM 725 C C . GLY A 1 89 ? -1.346 -9.255 3.853 1.00 98.19 89 GLY A C 1
ATOM 726 O O . GLY A 1 89 ? -1.805 -8.140 3.622 1.00 98.19 89 GLY A O 1
ATOM 727 N N . VAL A 1 90 ? -0.100 -9.605 3.578 1.00 98.38 90 VAL A N 1
ATOM 728 C CA . VAL A 1 90 ? 0.842 -8.775 2.845 1.00 98.38 90 VAL A CA 1
ATOM 729 C C . VAL A 1 90 ? 1.695 -9.670 1.969 1.00 98.38 90 VAL A C 1
ATOM 731 O O . VAL A 1 90 ? 2.106 -10.749 2.395 1.00 98.38 90 VAL A O 1
ATOM 734 N N . SER A 1 91 ? 1.960 -9.223 0.751 1.00 97.06 91 SER A N 1
ATOM 735 C CA . SER A 1 91 ? 2.778 -9.950 -0.211 1.00 97.06 91 SER A CA 1
ATOM 736 C C . SER A 1 91 ? 3.660 -8.999 -1.012 1.00 97.06 91 SER A C 1
ATOM 738 O O . SER A 1 91 ? 3.398 -7.799 -1.115 1.00 97.06 91 SER A O 1
ATOM 740 N N . GLN A 1 92 ? 4.733 -9.553 -1.565 1.00 95.50 92 GLN A N 1
ATOM 741 C CA . GLN A 1 92 ? 5.578 -8.901 -2.558 1.00 95.50 92 GLN A CA 1
ATOM 742 C C . GLN A 1 92 ? 5.195 -9.439 -3.939 1.00 95.50 92 GLN A C 1
ATOM 744 O O . GLN A 1 92 ? 4.998 -10.647 -4.081 1.00 95.50 92 GLN A O 1
ATOM 749 N N . PHE A 1 93 ? 5.113 -8.574 -4.950 1.00 93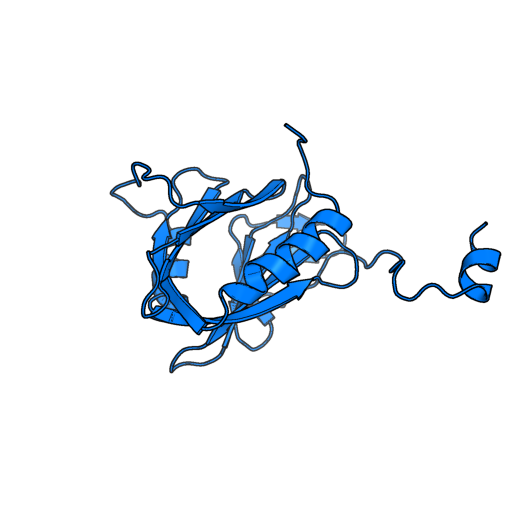.38 93 PHE A N 1
ATOM 750 C CA . PHE A 1 93 ? 4.970 -9.032 -6.334 1.00 93.38 93 PHE A CA 1
ATOM 751 C C . PHE A 1 93 ? 6.335 -9.444 -6.885 1.00 93.38 93 PHE A C 1
ATOM 753 O O . PHE A 1 93 ? 7.228 -8.602 -7.013 1.00 93.38 93 PHE A O 1
ATOM 760 N N . GLY A 1 94 ? 6.493 -10.737 -7.194 1.00 88.94 94 GLY A N 1
ATOM 761 C CA . GLY A 1 94 ? 7.788 -11.309 -7.571 1.00 88.94 94 GLY A CA 1
ATOM 762 C C . GLY A 1 94 ? 8.872 -10.890 -6.577 1.00 88.94 94 GLY A C 1
ATOM 763 O O . GLY A 1 94 ? 8.607 -10.785 -5.372 1.00 88.94 94 GLY A O 1
ATOM 764 N N . PHE A 1 95 ? 10.065 -10.577 -7.077 1.00 90.69 95 PHE A N 1
ATOM 765 C CA . PHE A 1 95 ? 11.136 -9.951 -6.298 1.00 90.69 95 PHE A CA 1
ATOM 766 C C . PHE A 1 95 ? 11.359 -8.483 -6.671 1.00 90.69 95 PHE A C 1
ATOM 768 O O . PHE A 1 95 ? 12.489 -7.999 -6.770 1.00 90.69 95 PHE A O 1
ATOM 775 N N . ASP A 1 96 ? 10.265 -7.753 -6.872 1.00 91.88 96 ASP A N 1
ATOM 776 C CA . ASP A 1 96 ? 10.300 -6.325 -7.169 1.00 91.88 96 ASP A CA 1
ATOM 777 C C . ASP A 1 96 ? 9.937 -5.484 -5.933 1.00 91.88 96 ASP A C 1
ATOM 779 O O . ASP A 1 96 ? 9.552 -5.979 -4.868 1.00 91.88 96 ASP A O 1
ATOM 783 N N . ARG A 1 97 ? 10.060 -4.169 -6.060 1.00 94.75 97 ARG A N 1
ATOM 784 C CA . ARG A 1 97 ? 9.752 -3.164 -5.047 1.00 94.75 97 ARG A CA 1
ATOM 785 C C . ARG A 1 97 ? 8.269 -2.806 -5.047 1.00 94.75 97 ARG A C 1
ATOM 787 O O . ARG A 1 97 ? 7.908 -1.631 -4.977 1.00 94.75 97 ARG A O 1
ATOM 794 N N . VAL A 1 98 ? 7.410 -3.816 -5.137 1.00 95.88 98 VAL A N 1
ATOM 795 C CA . VAL A 1 98 ? 5.954 -3.662 -5.141 1.00 95.88 98 VAL A CA 1
ATOM 796 C C . VAL A 1 98 ? 5.351 -4.557 -4.070 1.00 95.88 98 VAL A C 1
ATOM 798 O O . VAL A 1 98 ? 5.614 -5.758 -4.025 1.00 95.88 98 VAL A O 1
ATOM 801 N N . LEU A 1 99 ? 4.543 -3.957 -3.201 1.00 96.88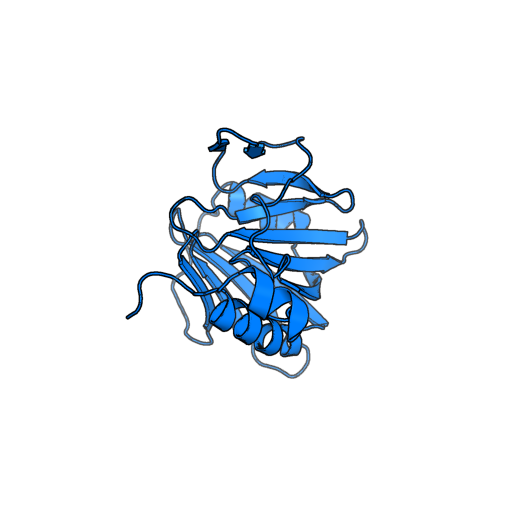 99 LEU A N 1
ATOM 802 C CA . LEU A 1 99 ? 3.942 -4.605 -2.041 1.00 96.88 99 LEU A CA 1
ATOM 803 C C . LEU A 1 99 ? 2.416 -4.502 -2.131 1.00 96.88 99 LEU A C 1
ATOM 805 O O . LEU A 1 99 ? 1.900 -3.422 -2.413 1.00 96.88 99 LEU A O 1
ATOM 809 N N . SER A 1 100 ? 1.702 -5.600 -1.883 1.00 98.00 100 SER A N 1
ATOM 810 C CA . SER A 1 100 ? 0.241 -5.609 -1.732 1.00 98.00 100 SER A CA 1
ATOM 811 C C . SER A 1 100 ? -0.125 -5.768 -0.265 1.00 98.00 100 SER A C 1
ATOM 813 O O . SER A 1 100 ? 0.347 -6.697 0.391 1.00 98.00 100 SER A O 1
ATOM 815 N N . LEU A 1 101 ? -0.950 -4.867 0.262 1.00 98.62 101 LEU A N 1
ATOM 816 C CA . LEU A 1 101 ? -1.604 -5.031 1.558 1.00 98.62 101 LEU A CA 1
ATOM 817 C C . LEU A 1 101 ? -3.044 -5.472 1.325 1.00 98.62 101 LEU A C 1
ATOM 819 O O . LEU A 1 101 ? -3.803 -4.746 0.692 1.00 98.62 101 LEU A O 1
ATOM 823 N N . GLU A 1 102 ? -3.432 -6.610 1.884 1.00 98.56 102 GLU A N 1
ATOM 824 C CA . GLU A 1 102 ? -4.751 -7.204 1.692 1.00 98.56 102 GLU A CA 1
ATOM 825 C C . GLU A 1 102 ? -5.660 -6.914 2.888 1.00 98.56 102 GLU A C 1
ATOM 827 O O . GLU A 1 102 ? -5.283 -7.107 4.052 1.00 98.56 102 GLU A O 1
ATOM 832 N N . PHE A 1 103 ? -6.886 -6.482 2.606 1.00 98.50 103 PHE A N 1
ATOM 833 C CA . PHE A 1 103 ? -7.901 -6.157 3.598 1.00 98.50 103 PHE A CA 1
ATOM 834 C C . PHE A 1 103 ? -9.225 -6.850 3.275 1.00 98.50 103 PHE A C 1
ATOM 836 O O . PHE A 1 103 ? -9.585 -7.025 2.116 1.00 98.50 103 PHE A O 1
ATOM 843 N N . GLU A 1 104 ? -9.986 -7.196 4.309 1.00 97.44 104 GLU A N 1
ATOM 844 C CA . GLU A 1 104 ? -11.352 -7.702 4.178 1.00 97.44 104 GLU A CA 1
ATOM 845 C C . GLU A 1 104 ? -12.324 -6.894 5.038 1.00 97.44 104 GLU A C 1
ATOM 847 O O . GLU A 1 104 ? -12.009 -6.467 6.160 1.00 97.44 104 GLU A O 1
ATOM 852 N N . HIS A 1 105 ? -13.540 -6.721 4.530 1.00 89.56 105 HIS A N 1
ATOM 853 C CA . HIS A 1 105 ? -14.675 -6.270 5.322 1.00 89.56 105 HIS A CA 1
ATOM 854 C C . HIS A 1 105 ? -15.982 -6.853 4.778 1.00 89.56 105 HIS A C 1
ATOM 856 O O . HIS A 1 105 ? -15.991 -7.572 3.786 1.00 89.56 105 HIS A O 1
ATOM 862 N N . GLY A 1 106 ? -17.114 -6.526 5.407 1.00 84.31 106 GLY A N 1
ATOM 863 C CA . GLY A 1 106 ? -18.421 -7.082 5.037 1.00 84.31 106 GLY A CA 1
ATOM 864 C C . GLY A 1 106 ? -18.902 -6.833 3.596 1.00 84.31 106 GLY A C 1
ATOM 865 O O . GLY A 1 106 ? -19.955 -7.349 3.254 1.00 84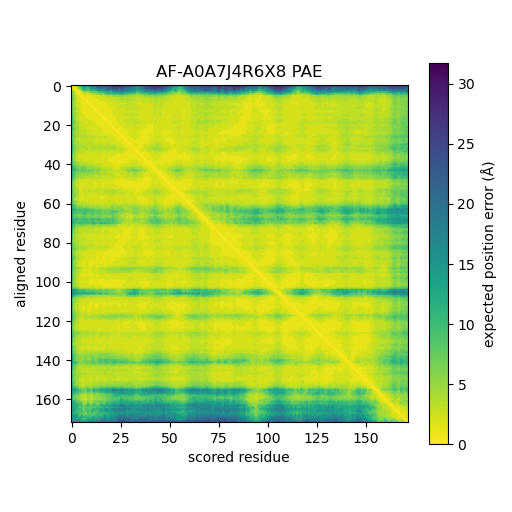.31 106 GLY A O 1
ATOM 866 N N . ARG A 1 107 ? -18.189 -6.056 2.760 1.00 82.56 107 ARG A N 1
ATOM 867 C CA . ARG A 1 107 ? -18.508 -5.891 1.325 1.00 82.56 107 ARG A CA 1
ATOM 868 C C . ARG A 1 107 ? -17.518 -6.588 0.382 1.00 82.56 107 ARG A C 1
ATOM 870 O O . ARG A 1 107 ? -17.676 -6.447 -0.820 1.00 82.56 107 ARG A O 1
ATOM 877 N N . GLY A 1 108 ? -16.513 -7.294 0.902 1.00 92.38 108 GLY A N 1
ATOM 878 C CA . GLY A 1 108 ? -15.524 -8.005 0.090 1.00 92.38 108 GLY A CA 1
ATOM 879 C C . GLY A 1 108 ? -14.078 -7.730 0.497 1.00 92.38 108 GLY A C 1
ATOM 880 O O . GLY A 1 108 ? -13.793 -7.199 1.580 1.00 92.38 108 GLY A O 1
ATOM 881 N N . LYS A 1 109 ? -13.162 -8.129 -0.388 1.00 96.75 109 LYS A N 1
ATOM 882 C CA . LYS A 1 109 ? -11.719 -7.921 -0.247 1.00 96.75 109 LYS A CA 1
ATOM 883 C C . LYS A 1 109 ? -11.292 -6.674 -1.005 1.00 96.75 109 LYS A C 1
ATOM 885 O O . LYS A 1 109 ? -11.885 -6.329 -2.018 1.00 96.75 109 LYS A O 1
ATOM 890 N N . MET A 1 110 ? -10.274 -5.996 -0.495 1.00 97.56 110 MET A N 1
ATOM 891 C CA . MET A 1 110 ? -9.643 -4.852 -1.146 1.00 97.56 110 MET A CA 1
ATOM 892 C C . MET A 1 110 ? -8.149 -4.902 -0.901 1.00 97.56 110 MET A C 1
ATOM 894 O O . MET A 1 110 ? -7.716 -5.311 0.179 1.00 97.56 110 MET A O 1
ATOM 898 N N . SER A 1 111 ? -7.374 -4.420 -1.864 1.00 98.31 111 SER A N 1
ATOM 899 C CA . SER A 1 111 ? -5.924 -4.359 -1.738 1.00 98.31 111 SER A CA 1
ATOM 900 C C . SER A 1 111 ? -5.404 -2.932 -1.859 1.00 98.31 111 SER A C 1
ATOM 902 O O . SER A 1 111 ? -5.949 -2.090 -2.579 1.00 98.31 111 SER A O 1
ATOM 904 N N . LEU A 1 112 ? -4.348 -2.635 -1.105 1.00 98.50 112 LEU A N 1
ATOM 905 C CA . LEU A 1 112 ? -3.565 -1.417 -1.257 1.00 98.50 112 LEU A CA 1
ATOM 906 C C . LEU A 1 112 ? -2.202 -1.799 -1.826 1.00 98.50 112 LEU A C 1
ATOM 908 O O . LEU A 1 112 ? -1.341 -2.296 -1.098 1.00 98.50 112 LEU A O 1
ATOM 912 N N . VAL A 1 113 ? -2.015 -1.554 -3.119 1.00 98.38 113 VAL A N 1
ATOM 913 C CA . VAL A 1 113 ? -0.747 -1.801 -3.806 1.00 98.38 113 VAL A CA 1
ATOM 914 C C . VAL A 1 113 ? 0.152 -0.578 -3.690 1.00 98.38 113 VAL A C 1
ATOM 916 O O . VAL A 1 113 ? -0.277 0.556 -3.907 1.00 98.38 113 VAL A O 1
ATOM 919 N N . ILE A 1 114 ? 1.409 -0.807 -3.328 1.00 98.06 114 ILE A N 1
ATOM 920 C CA . ILE A 1 114 ? 2.401 0.226 -3.047 1.00 98.06 114 ILE A CA 1
ATOM 921 C C . ILE A 1 114 ? 3.653 -0.066 -3.862 1.00 98.06 114 ILE A C 1
ATOM 923 O O . ILE A 1 114 ? 4.316 -1.083 -3.672 1.00 98.06 114 ILE A O 1
ATOM 927 N N . GLU A 1 115 ? 4.005 0.868 -4.729 1.00 96.56 115 GLU A N 1
ATOM 928 C CA . GLU A 1 115 ? 5.197 0.811 -5.563 1.00 96.56 115 GLU A CA 1
ATOM 929 C C . GLU A 1 115 ? 6.287 1.707 -4.957 1.00 96.56 115 GLU A C 1
ATOM 931 O O . GLU A 1 115 ? 6.125 2.923 -4.814 1.00 96.56 115 GLU A O 1
ATOM 936 N N . LEU A 1 116 ? 7.403 1.089 -4.565 1.00 95.38 116 LEU A N 1
ATOM 937 C CA . LEU A 1 116 ? 8.501 1.670 -3.781 1.00 95.38 116 LEU A CA 1
ATOM 938 C C . LEU A 1 116 ? 9.730 1.993 -4.652 1.00 95.38 116 LEU A C 1
ATOM 940 O O . LEU A 1 116 ? 10.873 1.728 -4.282 1.00 95.38 116 LEU A O 1
ATOM 944 N N . PHE A 1 117 ? 9.491 2.570 -5.825 1.00 92.06 117 PHE A N 1
ATOM 945 C CA . PHE A 1 117 ? 10.509 3.115 -6.727 1.00 92.06 117 PHE A CA 1
ATOM 946 C C . PHE A 1 117 ? 10.183 4.573 -7.079 1.00 92.06 117 PHE A C 1
ATOM 948 O O . PHE A 1 117 ? 9.057 5.006 -6.867 1.00 92.06 117 PHE A O 1
ATOM 955 N N . ARG A 1 118 ? 11.143 5.341 -7.619 1.00 87.81 118 ARG A N 1
ATOM 956 C CA . ARG A 1 118 ? 11.052 6.809 -7.809 1.00 87.81 118 ARG A CA 1
ATOM 957 C C . ARG A 1 118 ? 9.692 7.313 -8.326 1.00 87.81 118 ARG A C 1
ATOM 959 O O . ARG A 1 118 ? 9.098 8.192 -7.707 1.00 87.81 118 ARG A O 1
ATOM 966 N N . ASP A 1 119 ? 9.184 6.715 -9.401 1.00 88.38 119 ASP A N 1
ATOM 967 C CA . ASP A 1 119 ? 7.904 7.087 -10.024 1.00 88.38 119 ASP A CA 1
ATOM 968 C C . ASP A 1 119 ? 6.749 6.160 -9.631 1.00 88.38 119 ASP A C 1
ATOM 970 O O . ASP A 1 119 ? 5.756 6.051 -10.345 1.00 88.38 119 ASP A O 1
ATOM 974 N N . GLY A 1 120 ? 6.883 5.472 -8.501 1.00 93.69 120 GLY A N 1
ATOM 975 C CA . GLY A 1 120 ? 5.890 4.562 -7.964 1.00 93.69 120 GLY A CA 1
ATOM 976 C C . GLY A 1 120 ? 4.652 5.279 -7.436 1.00 93.69 120 GLY A C 1
ATOM 977 O O . GLY A 1 120 ? 4.603 6.502 -7.242 1.00 93.69 120 GLY A O 1
ATOM 978 N N . ASN A 1 121 ? 3.627 4.478 -7.192 1.00 96.94 121 ASN A N 1
ATOM 979 C CA . ASN A 1 121 ? 2.299 4.898 -6.801 1.00 96.94 121 ASN A CA 1
ATOM 980 C C . ASN A 1 121 ? 1.775 4.159 -5.560 1.00 96.94 121 ASN A C 1
ATOM 982 O O . ASN A 1 121 ? 2.362 3.189 -5.084 1.00 96.94 121 ASN A O 1
ATOM 986 N N . ILE A 1 122 ? 0.640 4.632 -5.047 1.00 98.25 122 ILE A N 1
ATOM 987 C CA . ILE A 1 122 ? -0.171 3.934 -4.047 1.00 98.25 122 ILE A CA 1
ATOM 988 C C . ILE A 1 122 ? -1.566 3.786 -4.648 1.00 98.25 122 ILE A C 1
ATOM 990 O O . ILE A 1 122 ? -2.173 4.776 -5.053 1.00 98.25 122 ILE A O 1
ATOM 994 N N . LEU A 1 123 ? -2.065 2.561 -4.740 1.00 98.50 123 LEU A N 1
ATOM 995 C CA . LEU A 1 123 ? -3.261 2.214 -5.500 1.00 98.50 123 LEU A CA 1
ATOM 996 C C . LEU A 1 123 ? -4.213 1.444 -4.596 1.00 98.50 123 LEU A C 1
ATOM 998 O O . LEU A 1 123 ? -3.832 0.418 -4.044 1.00 98.50 123 LEU A O 1
ATOM 1002 N N . LEU A 1 124 ? -5.445 1.924 -4.456 1.00 98.56 124 LEU A N 1
ATOM 1003 C CA . LEU A 1 124 ? -6.520 1.139 -3.859 1.00 98.56 124 LEU A CA 1
ATOM 1004 C C . LEU A 1 124 ? -7.220 0.354 -4.969 1.00 98.56 124 LEU A C 1
ATOM 1006 O O . LEU A 1 124 ? -7.692 0.969 -5.933 1.00 98.56 124 LEU A O 1
ATOM 1010 N N . LEU A 1 125 ? -7.304 -0.964 -4.817 1.00 98.50 125 LEU A N 1
ATOM 1011 C CA . LEU A 1 125 ? -7.954 -1.874 -5.755 1.00 98.50 125 LEU A CA 1
ATOM 1012 C C . LEU A 1 125 ? -9.149 -2.580 -5.098 1.00 98.50 125 LEU A C 1
ATOM 1014 O O . LEU A 1 125 ? -9.182 -2.750 -3.874 1.00 98.50 125 LEU A O 1
ATOM 1018 N N . ASP A 1 126 ? -10.122 -2.982 -5.913 1.00 97.31 126 ASP A N 1
ATOM 1019 C CA . ASP A 1 126 ? -11.173 -3.922 -5.506 1.00 97.31 126 ASP A CA 1
ATOM 1020 C C . ASP A 1 126 ? -10.692 -5.385 -5.559 1.00 97.31 126 ASP A C 1
ATOM 1022 O O . ASP A 1 126 ? -9.512 -5.670 -5.783 1.00 97.31 126 ASP A O 1
ATOM 1026 N N . ASP A 1 127 ? -11.605 -6.313 -5.290 1.00 96.25 127 ASP A N 1
ATOM 1027 C CA . ASP A 1 127 ? -11.376 -7.758 -5.274 1.00 96.25 127 ASP A CA 1
ATOM 1028 C C . ASP A 1 127 ? -11.049 -8.339 -6.652 1.00 96.25 127 ASP A C 1
ATOM 1030 O O . ASP A 1 127 ? -10.352 -9.350 -6.745 1.00 96.25 127 ASP A O 1
ATOM 1034 N N . GLU A 1 128 ? -11.482 -7.678 -7.722 1.00 96.25 128 GLU A N 1
ATOM 1035 C CA . GLU A 1 128 ? -11.110 -8.026 -9.086 1.00 96.25 128 GLU A CA 1
ATOM 1036 C C . GLU A 1 128 ? -9.761 -7.425 -9.504 1.00 96.25 128 GLU A C 1
ATOM 1038 O O . GLU A 1 128 ? -9.295 -7.691 -10.612 1.00 96.25 128 GLU A O 1
ATOM 1043 N N . GLY A 1 129 ? -9.101 -6.630 -8.659 1.00 96.81 129 GLY A N 1
ATOM 1044 C CA . GLY A 1 129 ? -7.846 -5.956 -8.993 1.00 96.81 129 GLY A CA 1
ATOM 1045 C C . GLY A 1 129 ? -8.028 -4.752 -9.923 1.00 96.81 129 GLY A C 1
ATOM 1046 O O . GLY A 1 129 ? -7.076 -4.326 -10.589 1.00 96.81 129 GLY A O 1
ATOM 1047 N N . VAL A 1 130 ? -9.235 -4.190 -9.996 1.00 98.12 130 VAL A N 1
ATOM 1048 C CA . VAL A 1 130 ? -9.520 -2.936 -10.693 1.00 98.12 130 VAL A CA 1
ATOM 1049 C C . VAL A 1 130 ? -9.205 -1.761 -9.775 1.00 98.12 130 VAL A C 1
ATOM 1051 O O . VAL A 1 130 ? -9.525 -1.741 -8.588 1.00 98.12 130 VAL A O 1
ATOM 1054 N N . ILE A 1 131 ? -8.537 -0.747 -10.326 1.00 98.62 131 ILE A N 1
ATOM 1055 C CA . ILE A 1 131 ? -8.138 0.446 -9.583 1.00 98.62 131 ILE A CA 1
ATOM 1056 C C . ILE A 1 131 ? -9.390 1.239 -9.201 1.00 98.62 131 ILE A C 1
ATOM 1058 O O . ILE A 1 131 ? -10.008 1.899 -10.040 1.00 98.62 131 ILE A O 1
ATOM 1062 N N . ILE A 1 132 ? -9.714 1.259 -7.910 1.00 97.94 132 ILE A N 1
ATOM 1063 C CA . ILE A 1 132 ? -10.732 2.149 -7.342 1.00 97.94 132 ILE A CA 1
ATOM 1064 C C . ILE A 1 132 ? -10.222 3.585 -7.394 1.00 97.94 132 ILE A C 1
ATOM 1066 O O . ILE A 1 132 ? -10.939 4.498 -7.810 1.00 97.94 132 ILE A O 1
ATOM 1070 N N . GLN A 1 133 ? -8.979 3.789 -6.954 1.00 98.00 133 GLN A N 1
ATOM 1071 C CA . GLN A 1 133 ? -8.343 5.096 -6.951 1.00 98.00 133 GLN A CA 1
ATOM 1072 C C . GLN A 1 133 ? -6.817 4.958 -6.872 1.00 98.00 133 GLN A C 1
ATOM 1074 O O . GLN A 1 133 ? -6.313 4.337 -5.932 1.00 98.00 133 GLN A O 1
ATOM 1079 N N . PRO A 1 134 ? -6.064 5.591 -7.786 1.00 97.81 134 PRO A N 1
ATOM 1080 C CA . PRO A 1 134 ? -4.645 5.821 -7.584 1.00 97.81 134 PRO A CA 1
ATOM 1081 C C . PRO A 1 134 ? -4.408 7.096 -6.764 1.00 97.81 134 PRO A C 1
ATOM 1083 O O . PRO A 1 134 ? -5.190 8.051 -6.847 1.00 97.81 134 PRO A O 1
ATOM 1086 N N . LEU A 1 135 ? -3.309 7.145 -6.010 1.00 97.38 135 LEU A N 1
ATOM 1087 C CA . LEU A 1 135 ? -2.857 8.371 -5.354 1.00 97.38 135 LEU A CA 1
ATOM 1088 C C . LEU A 1 135 ? -2.552 9.453 -6.398 1.00 97.38 135 LEU A C 1
ATOM 1090 O O . LEU A 1 135 ? -2.997 10.589 -6.252 1.00 97.38 135 LEU A O 1
ATOM 1094 N N . THR A 1 136 ? -1.871 9.066 -7.479 1.00 95.44 136 THR A N 1
ATOM 1095 C CA . THR A 1 136 ? -1.598 9.928 -8.636 1.00 95.44 136 THR A CA 1
ATOM 1096 C C . THR A 1 136 ? -2.015 9.219 -9.919 1.00 95.44 136 THR A C 1
ATOM 1098 O O . THR A 1 136 ? -1.645 8.070 -10.134 1.00 95.44 136 THR A O 1
ATOM 1101 N N . HIS A 1 137 ? -2.759 9.877 -10.806 1.00 94.44 137 HIS A N 1
ATOM 1102 C CA . HIS A 1 137 ? -3.007 9.319 -12.139 1.00 94.44 137 HIS A CA 1
ATOM 1103 C C . HIS A 1 137 ? -1.705 9.323 -12.945 1.00 94.44 137 HIS A C 1
ATOM 1105 O O . HIS A 1 137 ? -1.033 10.349 -13.008 1.00 94.44 137 HIS A O 1
ATOM 1111 N N . ALA A 1 138 ? -1.347 8.194 -13.556 1.00 93.94 138 ALA A N 1
ATOM 1112 C CA . ALA A 1 138 ? -0.089 8.060 -14.287 1.00 93.94 138 ALA A CA 1
ATOM 1113 C C . ALA A 1 138 ? -0.267 7.241 -15.567 1.00 93.94 138 ALA A C 1
ATOM 1115 O O . ALA A 1 138 ? -1.063 6.301 -15.619 1.00 93.94 138 ALA A O 1
ATOM 1116 N N . LYS A 1 139 ? 0.505 7.582 -16.598 1.00 93.75 139 LYS A N 1
ATOM 1117 C CA . LYS A 1 139 ? 0.592 6.832 -17.850 1.00 93.75 139 LYS A CA 1
ATOM 1118 C C . LYS A 1 139 ? 2.061 6.526 -18.119 1.00 93.75 139 LYS A C 1
ATOM 1120 O O . LYS A 1 139 ? 2.852 7.446 -18.293 1.00 93.75 139 LYS A O 1
ATOM 1125 N N . TYR A 1 140 ? 2.403 5.245 -18.131 1.00 89.12 140 TYR A N 1
ATOM 1126 C CA . TYR A 1 140 ? 3.720 4.743 -18.520 1.00 89.12 140 TYR A CA 1
ATOM 1127 C C . TYR A 1 140 ? 3.640 4.159 -19.932 1.00 89.12 140 TYR A C 1
ATOM 1129 O O . TYR A 1 140 ? 2.550 4.013 -20.488 1.00 89.12 140 TYR A O 1
ATOM 1137 N N . ALA A 1 141 ? 4.787 3.780 -20.496 1.00 88.44 141 ALA A N 1
ATOM 1138 C CA . ALA A 1 141 ? 4.844 3.158 -21.817 1.00 88.44 141 ALA A CA 1
ATOM 1139 C C . ALA A 1 141 ? 4.016 1.860 -21.896 1.00 88.44 141 ALA A C 1
ATOM 1141 O O . ALA A 1 141 ? 3.289 1.655 -22.861 1.00 88.44 141 ALA A O 1
ATOM 1142 N N . SER A 1 142 ? 4.080 1.015 -20.862 1.00 88.12 142 SER A N 1
ATOM 1143 C CA . SER A 1 142 ? 3.447 -0.312 -20.849 1.00 88.12 142 SER A CA 1
ATOM 1144 C C . SER A 1 142 ? 2.102 -0.385 -20.120 1.00 88.12 142 SER A C 1
ATOM 1146 O O . SER A 1 142 ? 1.408 -1.391 -20.234 1.00 88.12 142 SER A O 1
ATOM 1148 N N . ARG A 1 143 ? 1.719 0.636 -19.338 1.00 92.25 143 ARG A N 1
ATOM 1149 C CA . ARG A 1 143 ? 0.524 0.576 -18.477 1.00 92.25 143 ARG A CA 1
ATOM 1150 C C . ARG A 1 143 ? -0.024 1.950 -18.109 1.00 92.25 143 ARG A C 1
ATOM 1152 O O . ARG A 1 143 ? 0.703 2.941 -18.065 1.00 92.25 143 ARG A O 1
ATOM 1159 N N . THR A 1 144 ? -1.308 1.995 -17.765 1.00 95.50 144 THR A N 1
ATOM 1160 C CA . THR A 1 144 ? -1.990 3.204 -17.282 1.00 95.50 144 THR A CA 1
ATOM 1161 C C . THR A 1 144 ? -2.559 2.965 -15.889 1.00 95.50 144 THR A C 1
ATOM 1163 O O . THR A 1 144 ? -3.290 2.005 -15.675 1.00 95.50 144 THR A O 1
ATOM 1166 N N . LEU A 1 145 ? -2.268 3.868 -14.954 1.00 96.94 145 LEU A N 1
ATOM 1167 C CA . LEU A 1 145 ? -2.806 3.864 -13.598 1.00 96.94 145 LEU A CA 1
ATOM 1168 C C . LEU A 1 145 ? -3.890 4.939 -13.494 1.00 96.94 145 LEU A C 1
ATOM 1170 O O . LEU A 1 145 ? -3.608 6.114 -13.248 1.00 96.94 145 LEU A O 1
ATOM 1174 N N . LYS A 1 146 ? -5.142 4.535 -13.717 1.00 97.25 146 LYS A N 1
ATOM 1175 C CA . LYS A 1 146 ? -6.327 5.390 -13.575 1.00 97.25 146 LYS A CA 1
ATOM 1176 C C . LYS A 1 146 ? -7.483 4.606 -12.973 1.00 97.25 146 LYS A C 1
ATOM 1178 O O . LYS A 1 146 ? -7.526 3.384 -13.090 1.00 97.25 146 LYS A O 1
ATOM 1183 N N . LYS A 1 147 ? -8.434 5.317 -12.369 1.00 97.88 147 LYS A N 1
ATOM 1184 C CA . LYS A 1 147 ? -9.673 4.718 -11.865 1.00 97.88 147 LYS A CA 1
ATOM 1185 C C . LYS A 1 147 ? -10.385 3.899 -12.954 1.00 97.88 147 LYS A C 1
ATOM 1187 O O . LYS A 1 147 ? -10.501 4.356 -14.091 1.00 97.88 147 LYS A O 1
ATOM 1192 N N . GLY A 1 148 ? -10.874 2.717 -12.584 1.00 97.69 148 GLY A N 1
ATOM 1193 C CA . GLY A 1 148 ? -11.617 1.800 -13.453 1.00 97.69 148 GLY A CA 1
ATOM 1194 C C . GLY A 1 148 ? -10.751 0.940 -14.376 1.00 97.69 148 GLY A C 1
ATOM 1195 O O . GLY 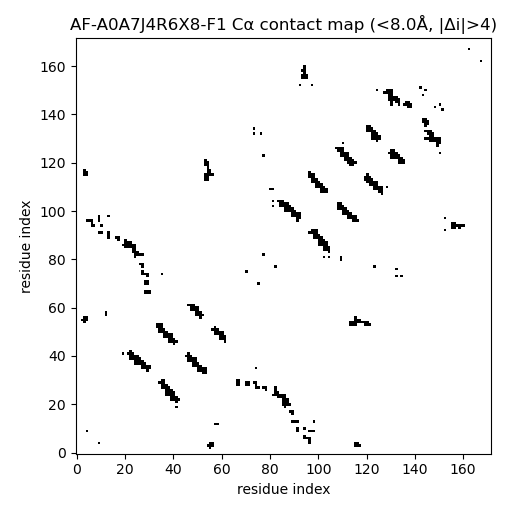A 1 148 ? -11.292 0.198 -15.186 1.00 97.69 148 GLY A O 1
ATOM 1196 N N . VAL A 1 149 ? -9.421 1.025 -14.284 1.00 97.69 149 VAL A N 1
ATOM 1197 C CA . VAL A 1 149 ? -8.505 0.166 -15.052 1.00 97.69 149 VAL A CA 1
ATOM 1198 C C . VAL A 1 149 ? -7.990 -0.962 -14.170 1.00 97.69 149 VAL A C 1
ATOM 1200 O O . VAL A 1 149 ? -7.630 -0.728 -13.020 1.00 97.69 149 VAL A O 1
ATOM 1203 N N . ARG A 1 150 ? -7.934 -2.181 -14.714 1.00 97.81 150 ARG A N 1
ATOM 1204 C CA . ARG A 1 150 ? -7.298 -3.333 -14.064 1.00 97.81 150 ARG A CA 1
ATOM 1205 C C . ARG A 1 150 ? -5.814 -3.052 -13.838 1.00 97.81 150 ARG A C 1
ATOM 1207 O O . ARG A 1 150 ? -5.110 -2.673 -14.772 1.00 97.81 150 ARG A O 1
ATOM 1214 N N . TYR A 1 151 ? -5.346 -3.215 -12.605 1.00 97.44 151 TYR A N 1
ATOM 1215 C CA . TYR A 1 151 ? -3.943 -2.997 -12.275 1.00 97.44 151 TYR A CA 1
ATOM 1216 C C . TYR A 1 151 ? -3.053 -4.040 -12.956 1.00 97.44 151 TYR A C 1
ATOM 1218 O O . TYR A 1 151 ? -3.359 -5.231 -12.972 1.00 97.44 151 TYR A O 1
ATOM 1226 N N . THR A 1 152 ? -1.921 -3.580 -13.481 1.00 93.88 152 THR A N 1
ATOM 1227 C CA . THR A 1 152 ? -0.837 -4.438 -13.963 1.00 93.88 152 THR A CA 1
ATOM 1228 C C . THR A 1 152 ? 0.448 -4.003 -13.261 1.00 93.88 152 THR A C 1
ATOM 1230 O O . THR A 1 152 ? 0.766 -2.805 -13.305 1.00 93.88 152 THR A O 1
ATOM 1233 N N . PRO A 1 153 ? 1.189 -4.913 -12.603 1.00 91.38 153 PRO A N 1
ATOM 1234 C CA . PRO A 1 153 ? 2.474 -4.570 -12.004 1.00 91.38 153 PRO A CA 1
ATOM 1235 C C . PRO A 1 153 ? 3.487 -4.127 -13.075 1.00 91.38 153 PRO A C 1
ATOM 1237 O O . PRO A 1 153 ? 3.248 -4.317 -14.273 1.00 91.38 153 PRO A O 1
ATOM 1240 N N . PRO A 1 154 ? 4.603 -3.488 -12.680 1.00 88.00 154 PRO A N 1
ATOM 1241 C CA . PRO A 1 154 ? 5.720 -3.266 -13.589 1.00 88.00 154 PRO A CA 1
ATOM 1242 C C . PRO A 1 154 ? 6.205 -4.598 -14.194 1.00 88.00 154 PRO A C 1
ATOM 1244 O O . PRO A 1 154 ? 5.968 -5.652 -13.598 1.00 88.00 154 PRO A O 1
ATOM 1247 N N . PRO A 1 155 ? 6.875 -4.574 -15.361 1.00 83.38 155 PRO A N 1
ATOM 1248 C CA . PRO A 1 155 ? 7.466 -5.775 -15.943 1.00 83.38 155 PRO A CA 1
ATOM 1249 C C . PRO A 1 155 ? 8.342 -6.508 -14.924 1.00 83.38 155 PRO A C 1
ATOM 1251 O O . PRO A 1 155 ? 9.209 -5.896 -14.299 1.00 83.38 155 PRO A O 1
ATOM 1254 N N . ALA A 1 156 ? 8.095 -7.807 -14.750 1.00 77.38 156 ALA A N 1
ATOM 1255 C CA . ALA A 1 156 ? 8.819 -8.608 -13.777 1.00 77.38 156 ALA A CA 1
ATOM 1256 C C . ALA A 1 156 ? 10.309 -8.672 -14.133 1.00 77.38 156 ALA A C 1
ATOM 1258 O O . ALA A 1 156 ? 10.681 -8.910 -15.282 1.00 77.38 156 ALA A O 1
ATOM 1259 N N . SER A 1 157 ? 11.151 -8.465 -13.124 1.00 76.69 157 SER A N 1
ATOM 1260 C CA . SER A 1 157 ? 12.576 -8.787 -13.194 1.00 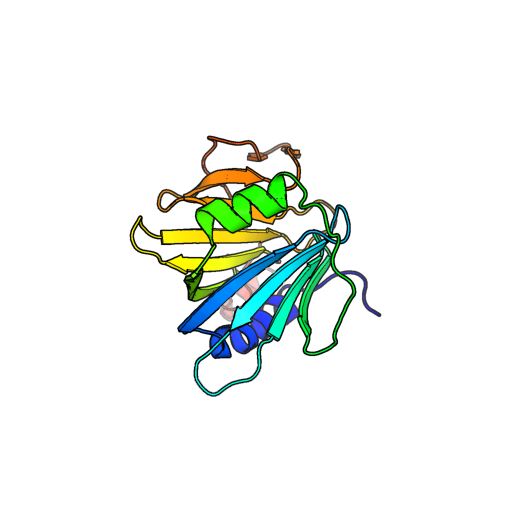76.69 157 SER A CA 1
ATOM 1261 C C . SER A 1 157 ? 12.791 -10.238 -12.763 1.00 76.69 157 SER A C 1
ATOM 1263 O O . SER A 1 157 ? 11.921 -10.830 -12.123 1.00 76.69 157 SER A O 1
ATOM 1265 N N . LEU A 1 158 ? 13.961 -10.793 -13.079 1.00 81.81 158 LEU A N 1
ATOM 1266 C CA . LEU A 1 158 ? 14.394 -12.097 -12.581 1.00 81.81 158 LEU A CA 1
ATOM 1267 C C . LEU A 1 158 ? 14.242 -12.180 -11.053 1.00 81.81 158 LEU A C 1
ATOM 1269 O O . LEU A 1 158 ? 14.724 -11.302 -10.332 1.00 81.81 158 LEU A O 1
ATOM 1273 N N . ASP A 1 159 ? 13.591 -13.238 -10.567 1.00 86.88 159 ASP A N 1
ATOM 1274 C CA . ASP A 1 159 ? 13.465 -13.507 -9.137 1.00 86.88 159 ASP A CA 1
ATOM 1275 C C . ASP A 1 159 ? 14.673 -14.329 -8.656 1.00 86.88 159 ASP A C 1
ATOM 1277 O O . ASP A 1 159 ? 14.790 -15.505 -9.009 1.00 86.88 159 ASP A O 1
ATOM 1281 N N . PRO A 1 160 ? 15.580 -13.763 -7.839 1.00 85.00 160 PRO A N 1
ATOM 1282 C CA . PRO A 1 160 ? 16.751 -14.483 -7.361 1.00 85.00 160 PRO A CA 1
ATOM 1283 C C . PRO A 1 160 ? 16.409 -15.641 -6.417 1.00 85.00 160 PRO A C 1
ATOM 1285 O O . PRO A 1 160 ? 17.289 -16.438 -6.107 1.00 85.00 160 PRO A O 1
ATOM 1288 N N . ARG A 1 161 ? 15.164 -15.747 -5.934 1.00 84.69 161 ARG A N 1
ATOM 1289 C CA . ARG A 1 161 ? 14.715 -16.867 -5.090 1.00 84.69 161 ARG A CA 1
ATOM 1290 C C . ARG A 1 161 ? 14.395 -18.120 -5.904 1.00 84.69 161 ARG A C 1
ATOM 1292 O O . ARG A 1 161 ? 14.424 -19.207 -5.339 1.00 84.69 161 ARG A O 1
ATOM 1299 N N . ASP A 1 162 ? 14.139 -17.957 -7.201 1.00 84.50 162 ASP A N 1
ATOM 1300 C CA . ASP A 1 162 ? 13.822 -19.043 -8.138 1.00 84.50 162 ASP A CA 1
ATOM 1301 C C . ASP A 1 162 ? 15.038 -19.460 -8.989 1.00 84.50 162 ASP A C 1
ATOM 1303 O O . ASP A 1 162 ? 14.916 -20.272 -9.918 1.00 84.50 162 ASP A O 1
ATOM 1307 N N . LEU A 1 163 ? 16.207 -18.878 -8.698 1.00 84.56 163 LEU A N 1
ATOM 1308 C CA . LEU A 1 163 ? 17.470 -19.220 -9.335 1.00 84.56 163 LEU A CA 1
ATOM 1309 C C . LEU A 1 163 ? 18.026 -20.519 -8.757 1.00 84.56 163 LEU A C 1
ATOM 1311 O O . LEU A 1 163 ? 18.319 -20.622 -7.566 1.00 84.56 163 LEU A O 1
ATOM 1315 N N . ASP A 1 164 ? 18.215 -21.490 -9.640 1.00 86.50 164 ASP A N 1
ATOM 1316 C CA . ASP A 1 164 ? 19.041 -22.662 -9.397 1.00 86.50 164 ASP A CA 1
ATOM 1317 C C . ASP A 1 164 ? 20.410 -22.486 -10.074 1.00 86.50 164 ASP A C 1
ATOM 1319 O O . ASP A 1 164 ? 20.690 -21.474 -10.724 1.00 86.50 164 ASP A O 1
ATOM 1323 N N . ARG A 1 165 ? 21.290 -23.476 -9.891 1.00 85.25 165 ARG A N 1
ATOM 1324 C CA . ARG A 1 165 ? 22.640 -23.433 -10.453 1.00 85.25 165 ARG A CA 1
ATOM 1325 C C . ARG A 1 165 ? 22.630 -23.319 -11.982 1.00 85.25 165 ARG A C 1
ATOM 1327 O O . ARG A 1 165 ? 23.409 -22.540 -12.513 1.00 85.25 165 ARG A O 1
ATOM 1334 N N . ALA A 1 166 ? 21.741 -24.046 -12.656 1.00 85.12 166 ALA A N 1
ATOM 1335 C CA . ALA A 1 166 ? 21.678 -24.077 -14.114 1.00 85.12 166 ALA A CA 1
ATOM 1336 C C . ALA A 1 166 ? 21.263 -22.715 -14.686 1.00 85.12 166 ALA A C 1
ATOM 1338 O O . ALA A 1 166 ? 21.937 -22.188 -15.564 1.00 85.12 166 ALA A O 1
ATOM 1339 N N . LYS A 1 167 ? 20.222 -22.092 -14.123 1.00 83.75 167 LYS A N 1
ATOM 1340 C CA . LYS A 1 167 ? 19.777 -20.750 -14.533 1.00 83.75 167 LYS A CA 1
ATOM 1341 C C . LYS A 1 167 ? 20.818 -19.673 -14.254 1.00 83.75 167 LYS A C 1
ATOM 1343 O O . LYS A 1 167 ? 20.869 -18.678 -14.964 1.00 83.75 167 LYS A O 1
ATOM 1348 N N . LEU A 1 168 ? 21.618 -19.834 -13.200 1.00 82.38 168 LEU A N 1
ATOM 1349 C CA . LEU A 1 168 ? 22.687 -18.890 -12.891 1.00 82.38 168 LEU A CA 1
ATOM 1350 C C . LEU A 1 168 ? 23.817 -18.970 -13.926 1.00 82.38 168 LEU A C 1
ATOM 1352 O O . LEU A 1 168 ? 24.311 -17.930 -14.352 1.00 82.38 168 LEU A O 1
ATOM 1356 N N . ASP A 1 169 ? 24.180 -20.185 -14.346 1.00 85.56 169 ASP A N 1
ATOM 1357 C CA . ASP A 1 169 ? 25.211 -20.417 -15.363 1.00 85.56 169 ASP A CA 1
ATOM 1358 C C . ASP A 1 169 ? 24.780 -19.910 -16.766 1.00 85.56 169 ASP A C 1
ATOM 1360 O O . ASP A 1 169 ? 25.634 -19.666 -17.607 1.00 85.56 169 ASP A O 1
ATOM 1364 N N . GLU A 1 170 ? 23.482 -19.696 -17.028 1.00 84.00 170 GLU A N 1
ATOM 1365 C CA . GLU A 1 170 ? 22.979 -19.071 -18.271 1.00 84.00 170 GLU A CA 1
ATOM 1366 C C . GLU A 1 170 ? 23.087 -17.530 -18.289 1.00 84.00 170 GLU A C 1
ATOM 1368 O O . GLU A 1 170 ? 22.934 -16.909 -19.342 1.00 84.00 170 GLU A O 1
ATOM 1373 N N . ILE A 1 171 ? 23.296 -16.898 -17.127 1.00 79.44 171 ILE A N 1
ATOM 1374 C CA . ILE A 1 171 ? 23.249 -15.434 -16.948 1.00 79.44 171 ILE A CA 1
ATOM 1375 C C . ILE A 1 171 ? 24.653 -14.829 -16.756 1.00 79.44 171 ILE A C 1
ATOM 1377 O O . ILE A 1 171 ? 24.831 -13.627 -16.979 1.00 79.44 171 ILE A O 1
ATOM 1381 N N . ILE A 1 172 ? 25.625 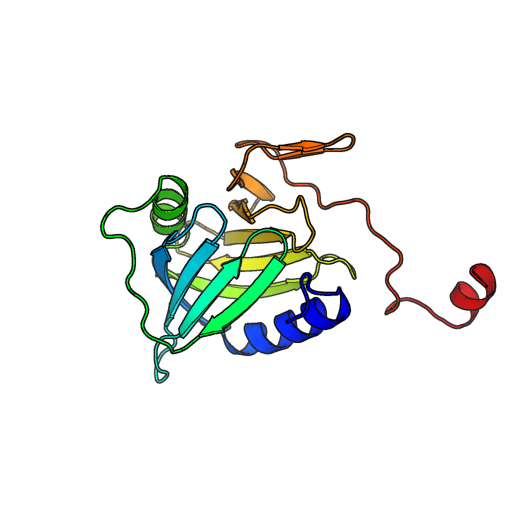-15.637 -16.322 1.00 69.12 172 ILE A N 1
ATOM 1382 C CA . ILE A 1 172 ? 27.030 -15.256 -16.082 1.00 69.12 172 ILE A CA 1
ATOM 1383 C C . ILE A 1 172 ? 27.879 -15.619 -17.300 1.00 69.12 172 ILE A C 1
ATOM 1385 O O . ILE A 1 172 ? 28.700 -14.762 -17.699 1.00 69.12 172 ILE A O 1
#

Mean predicted aligned error: 4.57 Å

Sequence (172 aa):
MREQTSSFEVARTVRELGEMVGSRVRKSYQPHYEQIVLRMSKKGLPNRDLIIVRGKRIYCSSRDRPMPPNPSQFAMILRKHLGNSRFIGVS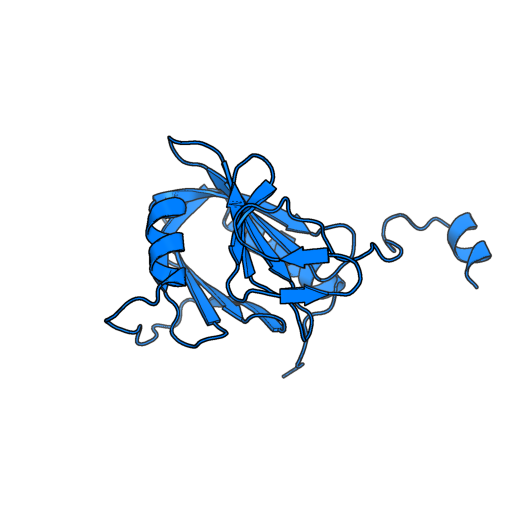QFGFDRVLSLEFEHGRGKMSLVIELFRDGNILLLDDEGVIIQPLTHAKYASRTLKKGVRYTPPPASLDPRDLDRAKLDEII

Foldseek 3Di:
DDFFDALVNVVVVQVVCQVLAQWAFAFWADQDLQKIWTFTDHPPDDIWIWIAGAQHDIDIDPDDDDTDPDGDPVRVVCCVPRHRWGFHHKDDDFSAQKIWTWTDDPVGIWIWIGRNHPPIWTFIAGPQQFTCQISDFDDDPVDTDGHRHRDDDDPDDDRPVPDDPVNVVVVD

Secondary structure (DSSP, 8-state):
--SS--HHHHHHHHHHHHTTTT-EEEEEEEEETTEEEEEEE-TTS--EEEEEETTTEEEEE----PPPSSPPHHHHHHHHHHTTPEEEEEEESTTSSEEEEEEEETTEEEEEEEE-STT--EEEE-TT-BEEEESS-EE-SS-EE-TTSBP-PSPPPP-TTS--HHHHHTT-